Protein AF-A0A924MXI1-F1 (afdb_monomer)

Structure (mmCIF, N/CA/C/O backbone):
data_AF-A0A924MXI1-F1
#
_entry.id   AF-A0A924MXI1-F1
#
loop_
_atom_site.group_PDB
_atom_site.id
_atom_site.type_symbol
_atom_site.label_atom_id
_atom_site.label_alt_id
_atom_site.label_comp_id
_atom_site.label_asym_id
_atom_site.label_entity_id
_atom_site.label_seq_id
_atom_site.pdbx_PDB_ins_code
_atom_site.Cartn_x
_atom_site.Cartn_y
_atom_site.Cartn_z
_atom_site.occupancy
_atom_site.B_iso_or_equiv
_atom_site.auth_seq_id
_atom_site.auth_comp_id
_atom_site.auth_asym_id
_atom_site.auth_atom_id
_atom_site.pdbx_PDB_model_num
ATOM 1 N N . MET A 1 1 ? 8.310 -12.039 10.852 1.00 61.88 1 MET A N 1
ATOM 2 C CA . MET A 1 1 ? 7.995 -10.791 10.114 1.00 61.88 1 MET A CA 1
ATOM 3 C C . MET A 1 1 ? 6.515 -10.804 9.750 1.00 61.88 1 MET A C 1
ATOM 5 O O . MET A 1 1 ? 5.993 -11.883 9.485 1.00 61.88 1 MET A O 1
ATOM 9 N N . LYS A 1 2 ? 5.824 -9.657 9.814 1.00 76.88 2 LYS A N 1
ATOM 10 C CA . LYS A 1 2 ? 4.398 -9.561 9.454 1.00 76.88 2 LYS A CA 1
ATOM 11 C C . LYS A 1 2 ? 4.259 -9.486 7.932 1.00 76.88 2 LYS A C 1
ATOM 13 O O . LYS A 1 2 ? 5.046 -8.805 7.269 1.00 76.88 2 LYS A O 1
ATOM 18 N N . GLN A 1 3 ? 3.285 -10.204 7.393 1.00 83.75 3 GLN A N 1
ATOM 19 C CA . GLN A 1 3 ? 2.877 -10.079 6.002 1.00 83.75 3 GLN A CA 1
ATOM 20 C C . GLN A 1 3 ? 1.493 -9.461 5.933 1.00 83.75 3 GLN A C 1
ATOM 22 O O . GLN A 1 3 ? 0.628 -9.761 6.759 1.00 83.75 3 GLN A O 1
ATOM 27 N N . TYR A 1 4 ? 1.299 -8.638 4.916 1.00 84.50 4 TYR A N 1
ATOM 28 C CA . TYR A 1 4 ? 0.051 -7.953 4.648 1.00 84.50 4 TYR A CA 1
ATOM 29 C C . TYR A 1 4 ? -0.505 -8.462 3.328 1.00 84.50 4 TYR A C 1
ATOM 31 O O . TYR A 1 4 ? 0.245 -8.706 2.380 1.00 84.50 4 TYR A O 1
ATOM 39 N N . LYS A 1 5 ? -1.819 -8.646 3.285 1.00 85.12 5 LYS A N 1
ATOM 40 C CA . LYS A 1 5 ? -2.556 -8.900 2.055 1.00 85.12 5 LYS A CA 1
ATOM 41 C C . LYS A 1 5 ? -3.758 -7.979 2.007 1.00 85.12 5 LYS A C 1
ATOM 43 O O . LYS A 1 5 ? -4.437 -7.784 3.013 1.00 85.12 5 LYS A O 1
ATOM 48 N N . LEU A 1 6 ? -4.012 -7.444 0.829 1.00 84.31 6 LEU A N 1
ATOM 49 C CA . LEU A 1 6 ? -5.157 -6.600 0.564 1.00 84.31 6 LEU A CA 1
ATOM 50 C C . LEU A 1 6 ? -6.444 -7.437 0.516 1.00 84.31 6 LEU A C 1
ATOM 52 O O . LEU A 1 6 ? -6.483 -8.485 -0.134 1.00 84.31 6 LEU A O 1
ATOM 56 N N . THR A 1 7 ? -7.491 -6.977 1.199 1.00 78.94 7 THR A N 1
ATOM 57 C CA . THR A 1 7 ? -8.817 -7.622 1.214 1.00 78.94 7 THR A CA 1
ATOM 58 C C . THR A 1 7 ? -9.827 -6.939 0.297 1.00 78.94 7 THR A C 1
ATOM 60 O O . THR A 1 7 ? -10.770 -7.585 -0.152 1.00 78.94 7 THR A O 1
ATOM 63 N N . ALA A 1 8 ? -9.621 -5.658 -0.013 1.00 74.12 8 ALA A N 1
ATOM 64 C CA . ALA A 1 8 ? -10.480 -4.848 -0.870 1.00 74.12 8 ALA A CA 1
ATOM 65 C C . ALA A 1 8 ? -9.639 -3.862 -1.687 1.00 74.12 8 ALA A C 1
ATOM 67 O O . ALA A 1 8 ? -8.558 -3.473 -1.255 1.00 74.12 8 ALA A O 1
ATOM 68 N N . TRP A 1 9 ? -10.113 -3.450 -2.864 1.00 75.69 9 TRP A N 1
ATOM 69 C CA . TRP A 1 9 ? -9.368 -2.511 -3.704 1.00 75.69 9 TRP A CA 1
ATOM 70 C C . TRP A 1 9 ? -9.469 -1.084 -3.140 1.00 75.69 9 TRP A C 1
ATOM 72 O O . TRP A 1 9 ? -10.580 -0.557 -3.069 1.00 75.69 9 TRP A O 1
ATOM 82 N N . PRO A 1 10 ? -8.356 -0.455 -2.722 1.00 76.19 10 PRO A N 1
ATOM 83 C CA . PRO A 1 10 ? -8.400 0.857 -2.108 1.00 76.19 10 PRO A CA 1
ATOM 84 C C . PRO A 1 10 ? -8.540 1.944 -3.165 1.00 76.19 10 PRO A C 1
ATOM 86 O O . PRO A 1 10 ? -7.901 1.890 -4.221 1.00 76.19 10 PRO A O 1
ATOM 89 N N . ASP A 1 11 ? -9.316 2.972 -2.838 1.00 74.62 11 ASP A N 1
ATOM 90 C CA . ASP A 1 11 ? -9.259 4.232 -3.566 1.00 74.62 11 ASP A CA 1
ATOM 91 C C . ASP A 1 11 ? -7.967 4.952 -3.162 1.00 74.62 11 ASP A C 1
ATOM 93 O O . ASP A 1 11 ? -7.798 5.418 -2.030 1.00 74.62 11 ASP A O 1
ATOM 97 N N . LEU A 1 12 ? -6.981 4.926 -4.058 1.00 72.62 12 LEU A N 1
ATOM 98 C CA . LEU A 1 12 ? -5.697 5.561 -3.803 1.00 72.62 12 LEU A CA 1
ATOM 99 C C . LEU A 1 12 ? -5.894 7.073 -3.820 1.00 72.62 12 LEU A C 1
ATOM 101 O O . LEU A 1 12 ? -6.395 7.624 -4.794 1.00 72.62 12 LEU A O 1
ATOM 105 N N . THR A 1 13 ? -5.451 7.762 -2.771 1.00 73.81 13 THR A N 1
ATOM 106 C CA . THR A 1 13 ? -5.418 9.226 -2.793 1.00 73.81 13 THR A CA 1
ATOM 107 C C . THR A 1 13 ? -4.363 9.716 -3.792 1.00 73.81 13 THR A C 1
ATOM 109 O O . THR A 1 13 ? -3.399 8.992 -4.061 1.00 73.81 13 THR A O 1
ATOM 112 N N . PRO A 1 14 ? -4.471 10.957 -4.307 1.00 75.25 14 PRO A N 1
ATOM 113 C CA . PRO A 1 14 ? -3.546 11.499 -5.312 1.00 75.25 14 PRO A CA 1
ATOM 114 C C . PRO A 1 14 ? -2.065 11.412 -4.914 1.00 75.25 14 PRO A C 1
ATOM 116 O O . PRO A 1 14 ? -1.190 11.242 -5.758 1.00 75.25 14 PRO A O 1
ATOM 119 N N . ARG A 1 15 ? -1.779 11.448 -3.605 1.00 74.25 15 ARG A N 1
ATOM 120 C CA . ARG A 1 15 ? -0.438 11.260 -3.026 1.00 74.25 15 ARG A CA 1
ATOM 121 C C . ARG A 1 15 ? 0.182 9.894 -3.359 1.00 74.25 15 ARG A C 1
ATOM 123 O O . ARG A 1 15 ? 1.399 9.781 -3.431 1.00 74.25 15 ARG A O 1
ATOM 130 N N . PHE A 1 16 ? -0.642 8.873 -3.586 1.00 76.12 16 PHE A N 1
ATOM 131 C CA . PHE A 1 16 ? -0.238 7.501 -3.892 1.00 76.12 16 PHE A CA 1
ATOM 132 C C . PHE A 1 16 ? -0.516 7.108 -5.354 1.00 76.12 16 PHE A C 1
ATOM 134 O O . PHE A 1 16 ? -0.476 5.930 -5.692 1.00 76.12 16 PHE A O 1
ATOM 141 N N . HIS A 1 17 ? -0.770 8.061 -6.258 1.00 77.31 17 HIS A N 1
ATOM 142 C CA . HIS A 1 17 ? -1.002 7.791 -7.691 1.00 77.31 17 HIS A CA 1
ATOM 143 C C . HIS A 1 17 ? 0.285 7.521 -8.487 1.00 77.31 17 HIS A C 1
ATOM 145 O O . HIS A 1 17 ? 0.312 7.634 -9.710 1.00 77.31 17 HIS A O 1
ATOM 151 N N . THR A 1 18 ? 1.381 7.150 -7.826 1.00 83.50 18 THR A N 1
ATOM 152 C CA . THR A 1 18 ? 2.621 6.808 -8.528 1.00 83.50 18 THR A CA 1
ATOM 153 C C . THR A 1 18 ? 2.556 5.386 -9.084 1.00 83.50 18 THR A C 1
ATOM 155 O O . THR A 1 18 ? 1.948 4.483 -8.500 1.00 83.50 18 THR A O 1
ATOM 158 N N . THR A 1 19 ? 3.232 5.146 -10.210 1.00 83.38 19 THR A N 1
ATOM 159 C CA . THR A 1 19 ? 3.342 3.805 -10.811 1.00 83.38 19 THR A CA 1
ATOM 160 C C . THR A 1 19 ? 3.896 2.780 -9.819 1.00 83.38 19 THR A C 1
ATOM 162 O O . THR A 1 19 ? 3.439 1.638 -9.795 1.00 83.38 19 THR A O 1
ATOM 165 N N . ALA A 1 20 ? 4.838 3.191 -8.965 1.00 83.50 20 ALA A N 1
ATOM 166 C CA . ALA A 1 20 ? 5.397 2.341 -7.921 1.00 83.50 20 ALA A CA 1
ATOM 167 C C . ALA A 1 20 ? 4.331 1.933 -6.891 1.00 83.50 20 ALA A C 1
ATOM 169 O O . ALA A 1 20 ? 4.222 0.755 -6.563 1.00 83.50 20 ALA A O 1
ATOM 170 N N . MET A 1 21 ? 3.476 2.860 -6.451 1.00 84.25 21 MET A N 1
ATOM 171 C CA . MET A 1 21 ? 2.442 2.550 -5.463 1.00 84.25 21 MET A CA 1
ATOM 172 C C . MET A 1 21 ? 1.297 1.709 -6.035 1.00 84.25 21 MET A C 1
ATOM 174 O O . MET A 1 21 ? 0.796 0.805 -5.368 1.00 84.25 21 MET A O 1
ATOM 178 N N . ARG A 1 22 ? 0.942 1.911 -7.309 1.00 82.56 22 ARG A N 1
A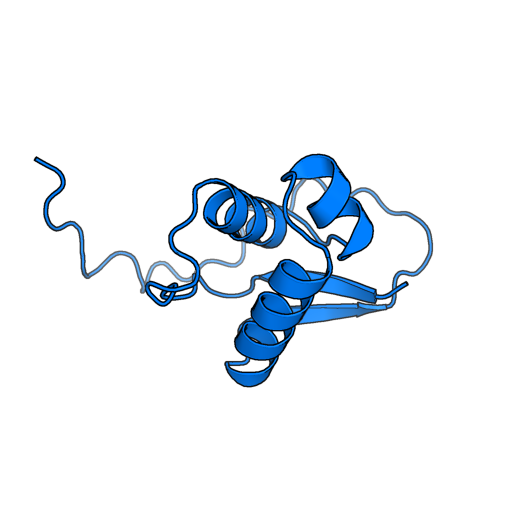TOM 179 C CA . ARG A 1 22 ? 0.009 1.017 -8.019 1.00 82.56 22 ARG A CA 1
ATOM 180 C C . ARG A 1 22 ? 0.537 -0.419 -8.082 1.00 82.56 22 ARG A C 1
ATOM 182 O O . ARG A 1 22 ? -0.238 -1.362 -7.914 1.00 82.56 22 ARG A O 1
ATOM 189 N N . ARG A 1 23 ? 1.850 -0.597 -8.281 1.00 84.31 23 ARG A N 1
ATOM 190 C CA . ARG A 1 23 ? 2.502 -1.917 -8.210 1.00 84.31 23 ARG A CA 1
ATOM 191 C C . ARG A 1 23 ? 2.452 -2.492 -6.797 1.00 84.31 23 ARG A C 1
ATOM 193 O O . ARG A 1 23 ? 2.115 -3.659 -6.661 1.00 84.31 23 ARG A O 1
ATOM 200 N N . VAL A 1 24 ? 2.680 -1.677 -5.764 1.00 86.44 24 VAL A N 1
ATOM 201 C CA . VAL A 1 24 ? 2.575 -2.108 -4.356 1.00 86.44 24 VAL A CA 1
ATOM 202 C C . VAL A 1 24 ? 1.177 -2.645 -4.038 1.00 86.44 24 VAL A C 1
ATOM 204 O O . VAL A 1 24 ? 1.059 -3.741 -3.494 1.00 86.44 24 VAL A O 1
ATOM 207 N N . VAL A 1 25 ? 0.115 -1.927 -4.420 1.00 85.38 25 VAL A N 1
ATOM 208 C CA . VAL A 1 25 ? -1.273 -2.395 -4.235 1.00 85.38 25 VAL A CA 1
ATOM 209 C C . VAL A 1 25 ? -1.537 -3.675 -5.023 1.00 85.38 25 VAL A C 1
ATOM 211 O O . VAL A 1 25 ? -2.143 -4.608 -4.499 1.00 85.38 25 VAL A O 1
ATOM 214 N N . SER A 1 26 ? -1.045 -3.744 -6.262 1.00 83.00 26 SER A N 1
ATOM 215 C CA . SER A 1 26 ? -1.187 -4.939 -7.099 1.00 83.00 26 SER A CA 1
ATOM 216 C C . SER A 1 26 ? -0.520 -6.154 -6.444 1.00 83.00 26 SER A C 1
ATOM 218 O O . SER A 1 26 ? -1.156 -7.197 -6.317 1.00 83.00 26 SER A O 1
ATOM 220 N N . GLU A 1 27 ? 0.701 -6.010 -5.931 1.00 85.38 27 GLU A N 1
ATOM 221 C CA . GLU A 1 27 ? 1.423 -7.069 -5.215 1.00 85.38 27 GLU A CA 1
ATOM 222 C C . GLU A 1 27 ? 0.704 -7.497 -3.927 1.00 85.38 27 GLU A C 1
ATOM 224 O O . GLU A 1 27 ? 0.526 -8.694 -3.685 1.00 85.38 27 GLU A O 1
ATOM 229 N N . LEU A 1 28 ? 0.229 -6.530 -3.131 1.00 85.31 28 LEU A N 1
ATOM 230 C CA . LEU A 1 28 ? -0.550 -6.777 -1.912 1.00 85.31 28 LEU A CA 1
ATOM 231 C C . LEU A 1 28 ? -1.875 -7.496 -2.198 1.00 85.31 28 LEU A C 1
ATOM 233 O O . LEU A 1 28 ? -2.345 -8.265 -1.360 1.00 85.31 28 LEU A O 1
ATOM 237 N N . SER A 1 29 ? -2.488 -7.264 -3.363 1.00 81.06 29 SER A N 1
ATOM 238 C CA . SER A 1 29 ? -3.713 -7.962 -3.778 1.00 81.06 29 SER A CA 1
ATOM 239 C C . SER A 1 29 ? -3.458 -9.422 -4.150 1.00 81.06 29 SER A C 1
ATOM 241 O O . SER A 1 29 ? -4.255 -10.310 -3.835 1.00 81.06 29 SER A O 1
ATOM 243 N N . GLN A 1 30 ? -2.309 -9.692 -4.768 1.00 79.12 30 GLN A N 1
ATOM 244 C CA . GLN A 1 30 ? -1.960 -11.017 -5.258 1.00 79.12 30 GLN A CA 1
ATOM 245 C C . GLN A 1 30 ? -1.551 -11.943 -4.111 1.00 79.12 30 GLN A C 1
ATOM 247 O O . GLN A 1 30 ? -1.993 -13.096 -4.051 1.00 79.12 30 GLN A O 1
ATOM 252 N N . ARG A 1 31 ? -0.729 -11.457 -3.175 1.00 79.19 31 ARG A N 1
ATOM 253 C CA . ARG A 1 31 ? -0.083 -12.307 -2.168 1.00 79.19 31 ARG A CA 1
ATOM 254 C C . ARG A 1 31 ? 0.137 -11.608 -0.830 1.00 79.19 31 ARG A C 1
ATOM 256 O O . ARG A 1 31 ? 0.165 -10.391 -0.729 1.00 79.19 31 ARG A O 1
ATOM 263 N N . PHE A 1 32 ? 0.332 -12.430 0.200 1.00 80.56 32 PHE A N 1
ATOM 264 C CA . PHE A 1 32 ? 0.865 -11.977 1.480 1.00 80.56 32 PHE A CA 1
ATOM 265 C C . PHE A 1 32 ? 2.330 -11.577 1.288 1.00 80.56 32 PHE A C 1
ATOM 267 O O . PHE A 1 32 ? 3.162 -12.423 0.958 1.00 80.56 32 PHE A O 1
ATOM 274 N N . VAL A 1 33 ? 2.638 -10.297 1.478 1.00 83.38 33 VAL A N 1
ATOM 275 C CA . VAL A 1 33 ? 3.984 -9.736 1.283 1.00 83.38 33 VAL A CA 1
ATOM 276 C C . VAL A 1 33 ? 4.376 -8.843 2.448 1.00 83.38 33 VAL A C 1
ATOM 278 O O . VAL A 1 33 ? 3.533 -8.256 3.126 1.00 83.38 33 VAL A O 1
ATOM 281 N N . SER A 1 34 ? 5.677 -8.768 2.713 1.00 87.00 34 SER A N 1
ATOM 282 C CA . SER A 1 34 ? 6.240 -7.876 3.723 1.00 87.00 34 SER A CA 1
ATOM 283 C C . SER A 1 34 ? 6.691 -6.559 3.088 1.00 87.00 34 SER A C 1
ATOM 285 O O . SER A 1 34 ? 7.020 -6.504 1.904 1.00 87.00 34 SER A O 1
ATOM 287 N N . VAL A 1 35 ? 6.775 -5.501 3.899 1.00 86.62 35 VAL A N 1
ATOM 288 C CA . VAL A 1 35 ? 7.250 -4.163 3.483 1.00 86.62 35 VAL A CA 1
ATOM 289 C C . VAL A 1 35 ? 8.596 -4.232 2.758 1.00 86.62 35 VAL A C 1
ATOM 291 O O . VAL A 1 35 ? 8.808 -3.568 1.747 1.00 86.62 35 VAL A O 1
ATOM 294 N N . ARG A 1 36 ? 9.503 -5.085 3.247 1.00 84.25 36 ARG A N 1
ATOM 295 C CA . ARG A 1 36 ? 10.840 -5.264 2.674 1.00 84.25 36 ARG A CA 1
ATOM 296 C C . ARG A 1 36 ? 10.797 -5.832 1.252 1.00 84.25 36 ARG A C 1
ATOM 298 O O . ARG A 1 36 ? 11.510 -5.334 0.384 1.00 84.25 36 ARG A O 1
ATOM 305 N N . ASP A 1 37 ? 9.956 -6.835 1.007 1.00 84.50 37 ASP A N 1
ATOM 306 C CA . ASP A 1 37 ? 9.767 -7.425 -0.324 1.00 84.50 37 ASP A CA 1
ATOM 307 C C . ASP A 1 37 ? 9.105 -6.441 -1.288 1.00 84.50 37 ASP A C 1
ATOM 309 O O . ASP A 1 37 ? 9.501 -6.360 -2.452 1.00 84.50 37 ASP A O 1
ATOM 313 N N . LEU A 1 38 ? 8.148 -5.650 -0.794 1.00 85.12 38 LEU A N 1
ATOM 314 C CA . LEU A 1 38 ? 7.498 -4.586 -1.558 1.00 85.12 38 LEU A CA 1
ATOM 315 C C . LEU A 1 38 ? 8.488 -3.498 -1.969 1.00 85.12 38 LEU A C 1
ATOM 317 O O . LEU A 1 38 ? 8.518 -3.121 -3.135 1.00 85.12 38 LEU A O 1
ATOM 321 N N . SER A 1 39 ? 9.339 -3.039 -1.051 1.00 86.50 39 SER A N 1
ATOM 322 C CA . SER A 1 39 ? 10.351 -2.024 -1.361 1.00 86.50 39 SER A CA 1
ATOM 323 C C . SER A 1 39 ? 11.341 -2.533 -2.409 1.00 86.50 39 SER A C 1
ATOM 325 O O . SER A 1 39 ? 11.608 -1.845 -3.394 1.00 86.50 39 SER A O 1
ATOM 327 N N . ARG A 1 40 ? 11.795 -3.787 -2.272 1.00 84.00 40 ARG A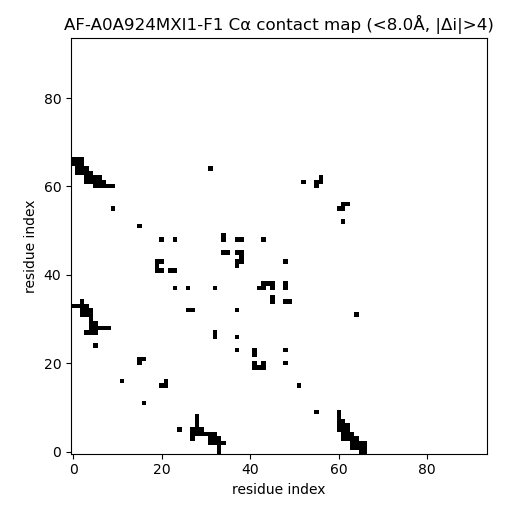 N 1
ATOM 328 C CA . ARG A 1 40 ? 12.709 -4.421 -3.232 1.00 84.00 40 ARG A CA 1
ATOM 329 C C . ARG A 1 40 ? 12.077 -4.651 -4.608 1.00 84.00 40 ARG A C 1
ATOM 331 O O . ARG A 1 40 ? 12.754 -4.463 -5.612 1.00 84.00 40 ARG A O 1
ATOM 338 N N . SER A 1 41 ? 10.814 -5.075 -4.660 1.00 82.06 41 SER A N 1
ATOM 339 C CA . SER A 1 41 ? 10.151 -5.479 -5.913 1.00 82.06 41 SER A CA 1
ATOM 340 C C . SER A 1 41 ? 9.500 -4.305 -6.647 1.00 82.06 41 SER A C 1
ATOM 342 O O . SER A 1 41 ? 9.505 -4.260 -7.874 1.00 82.06 41 SER A O 1
ATOM 344 N N . CYS A 1 42 ? 8.937 -3.343 -5.911 1.00 80.69 42 CYS A N 1
ATOM 345 C CA . CYS A 1 42 ? 8.219 -2.205 -6.488 1.00 80.69 42 CYS A CA 1
ATOM 346 C C . CYS A 1 42 ? 9.096 -0.961 -6.666 1.00 80.69 42 CYS A C 1
ATOM 348 O O . CYS A 1 42 ? 8.669 -0.030 -7.347 1.00 80.69 42 CYS A O 1
ATOM 350 N N . GLY A 1 43 ? 10.295 -0.928 -6.069 1.00 82.88 43 GLY A N 1
ATOM 351 C CA . GLY A 1 43 ? 11.196 0.226 -6.134 1.00 82.88 43 GLY A C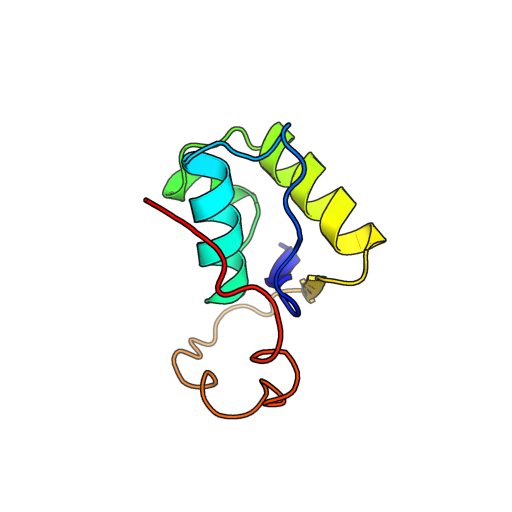A 1
ATOM 352 C C . GLY A 1 43 ? 10.660 1.463 -5.408 1.00 82.88 43 GLY A C 1
ATOM 353 O O . GLY A 1 43 ? 11.050 2.579 -5.735 1.00 82.88 43 GLY A O 1
ATOM 354 N N . ALA A 1 44 ? 9.740 1.277 -4.458 1.00 82.81 44 ALA A N 1
ATOM 355 C CA . ALA A 1 44 ? 9.210 2.341 -3.611 1.00 82.81 44 ALA A CA 1
ATOM 356 C C . ALA A 1 44 ? 9.967 2.405 -2.277 1.00 82.81 44 ALA A C 1
ATOM 358 O O . ALA A 1 44 ? 10.449 1.384 -1.764 1.00 82.81 44 ALA A O 1
ATOM 359 N N . SER A 1 45 ? 10.045 3.601 -1.693 1.00 87.06 45 SER A N 1
ATOM 360 C CA . SER A 1 45 ? 10.640 3.798 -0.373 1.00 87.06 45 SER A CA 1
ATOM 361 C C . SER A 1 45 ? 9.868 2.994 0.669 1.00 87.06 45 SER A C 1
ATOM 363 O O . SER A 1 45 ? 8.637 3.011 0.685 1.00 87.06 45 SER A O 1
ATOM 365 N N . ALA A 1 46 ? 10.584 2.334 1.584 1.00 85.94 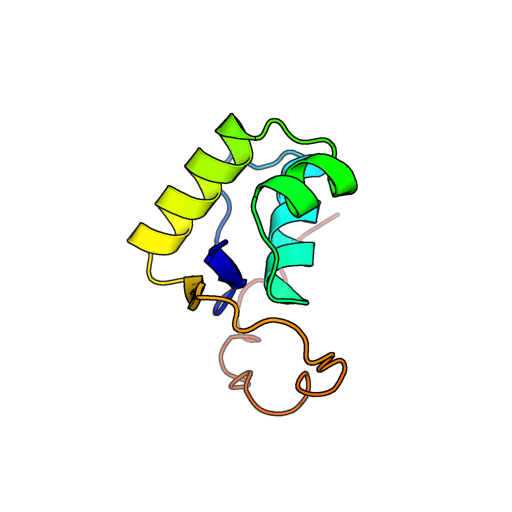46 ALA A N 1
ATOM 366 C CA . ALA A 1 46 ? 9.957 1.608 2.689 1.00 85.94 46 ALA A CA 1
ATOM 367 C C . ALA A 1 46 ? 8.992 2.507 3.482 1.00 85.94 46 ALA A C 1
ATOM 369 O O . ALA A 1 46 ? 7.879 2.088 3.769 1.00 85.94 46 ALA A O 1
ATOM 370 N N . ARG A 1 47 ? 9.371 3.773 3.702 1.00 87.44 47 ARG A N 1
ATOM 371 C CA . ARG A 1 47 ? 8.542 4.776 4.381 1.00 87.44 47 ARG A CA 1
ATOM 372 C C . ARG A 1 47 ? 7.197 5.018 3.689 1.00 87.44 47 ARG A C 1
ATOM 374 O O . ARG A 1 47 ? 6.169 4.997 4.353 1.00 87.44 47 ARG A O 1
ATOM 381 N N . ASP A 1 48 ? 7.190 5.202 2.369 1.00 86.62 48 ASP A N 1
ATOM 382 C CA . ASP A 1 48 ? 5.945 5.414 1.621 1.00 86.62 48 ASP A CA 1
ATOM 383 C C . ASP A 1 48 ? 5.047 4.165 1.646 1.00 86.62 48 ASP A C 1
ATOM 385 O O . ASP A 1 48 ? 3.823 4.267 1.729 1.00 86.62 48 ASP A O 1
ATOM 389 N N . ILE A 1 49 ? 5.656 2.973 1.610 1.00 87.81 49 ILE A N 1
ATOM 390 C CA . ILE A 1 49 ? 4.942 1.695 1.724 1.00 87.81 49 ILE A CA 1
ATOM 391 C C . ILE A 1 49 ? 4.337 1.536 3.126 1.00 87.81 49 ILE A C 1
ATOM 393 O O . ILE A 1 49 ? 3.207 1.070 3.252 1.00 87.81 49 ILE A O 1
ATOM 397 N N . GLU A 1 50 ? 5.059 1.922 4.177 1.00 89.62 50 GLU A N 1
ATOM 398 C CA . GLU A 1 50 ? 4.562 1.897 5.556 1.00 89.62 50 GLU A CA 1
ATOM 399 C C . GLU A 1 50 ? 3.415 2.889 5.770 1.00 89.62 50 GLU A C 1
ATOM 401 O O . GLU A 1 50 ? 2.411 2.524 6.384 1.00 89.62 50 GLU A O 1
ATOM 406 N N . GLU A 1 51 ? 3.512 4.106 5.222 1.00 89.81 51 GLU A N 1
ATOM 407 C CA . GLU A 1 51 ? 2.413 5.083 5.233 1.00 89.81 51 GLU A CA 1
ATOM 408 C C . GLU A 1 51 ? 1.169 4.525 4.524 1.00 89.81 51 GLU A C 1
ATOM 410 O O . GLU A 1 51 ? 0.059 4.619 5.058 1.00 89.81 51 GLU A O 1
ATOM 415 N N . LEU A 1 52 ? 1.345 3.886 3.361 1.00 86.44 52 LEU A N 1
ATOM 416 C CA . LEU A 1 52 ? 0.252 3.237 2.639 1.00 86.44 52 LEU A CA 1
ATOM 417 C C . LEU A 1 52 ? -0.369 2.104 3.465 1.00 86.4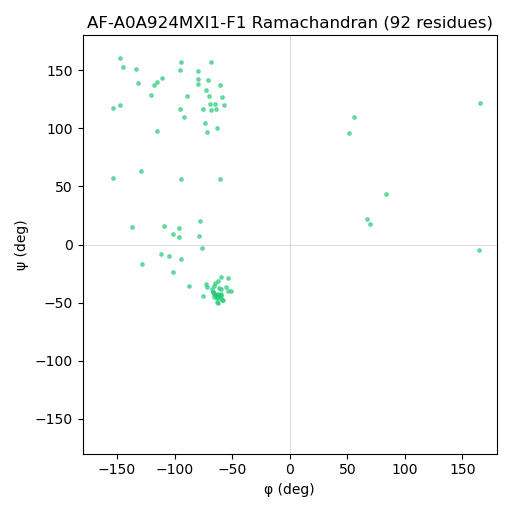4 52 LEU A C 1
ATOM 419 O O . LEU A 1 52 ? -1.585 2.065 3.625 1.00 86.44 52 LEU A O 1
ATOM 423 N N . ILE A 1 53 ? 0.442 1.192 4.004 1.00 87.94 53 ILE A N 1
ATOM 424 C CA . ILE A 1 53 ? -0.038 0.059 4.808 1.00 87.94 53 ILE A CA 1
ATOM 425 C C . ILE A 1 53 ? -0.785 0.552 6.042 1.00 87.94 53 ILE A C 1
ATOM 427 O O . ILE A 1 53 ? -1.872 0.061 6.321 1.00 87.94 53 ILE A O 1
ATOM 431 N N . THR A 1 54 ? -0.258 1.560 6.734 1.00 88.38 54 THR A N 1
ATOM 432 C CA . THR A 1 54 ? -0.915 2.166 7.900 1.00 88.38 54 THR A CA 1
ATOM 433 C C . THR A 1 54 ? -2.278 2.737 7.524 1.00 88.38 54 THR A C 1
ATOM 435 O O . THR A 1 54 ? -3.258 2.550 8.246 1.00 88.38 54 THR A O 1
ATOM 438 N N . LYS A 1 55 ? -2.371 3.407 6.368 1.00 86.88 55 LYS A N 1
ATOM 439 C CA . LYS A 1 55 ? -3.653 3.902 5.868 1.00 86.88 55 LYS A CA 1
ATOM 440 C C . LYS A 1 55 ? -4.619 2.753 5.568 1.00 86.88 55 LYS A C 1
ATOM 442 O O . LYS A 1 55 ? -5.739 2.777 6.060 1.00 86.88 55 LYS A O 1
ATOM 447 N N . LEU A 1 56 ? -4.182 1.737 4.830 1.00 85.12 56 LEU A N 1
ATOM 448 C CA . LEU A 1 56 ? -5.024 0.593 4.474 1.00 85.12 56 LEU A CA 1
ATOM 449 C C . LEU A 1 56 ? -5.450 -0.234 5.701 1.00 85.12 56 LEU A C 1
ATOM 451 O O . LEU A 1 56 ? -6.556 -0.766 5.721 1.00 85.12 56 LEU A O 1
ATOM 455 N N . GLU A 1 57 ? -4.604 -0.332 6.728 1.00 85.44 57 GLU A N 1
ATOM 456 C CA . GLU A 1 57 ? -4.935 -0.960 8.011 1.00 85.44 57 GLU A CA 1
ATOM 457 C C . GLU A 1 57 ? -6.012 -0.158 8.748 1.00 85.44 57 GLU A C 1
ATOM 459 O O . GLU A 1 57 ? -7.000 -0.732 9.201 1.00 85.44 57 GLU A O 1
ATOM 464 N N . LYS A 1 58 ? -5.877 1.175 8.789 1.00 84.38 58 LYS A N 1
ATOM 465 C CA . LYS A 1 58 ? -6.889 2.077 9.357 1.00 84.38 58 LYS A CA 1
ATOM 466 C C . LYS A 1 58 ? -8.229 1.991 8.619 1.00 84.38 58 LYS A C 1
ATOM 468 O O . LYS A 1 58 ? -9.274 2.066 9.256 1.00 84.38 58 LYS A O 1
ATOM 473 N N . ASP A 1 59 ? -8.194 1.823 7.300 1.00 82.31 59 ASP A N 1
ATOM 474 C CA . ASP A 1 59 ? -9.379 1.606 6.464 1.00 82.31 59 ASP A CA 1
ATOM 475 C C . ASP A 1 59 ? -9.937 0.164 6.578 1.00 82.31 59 ASP A C 1
ATOM 477 O O . ASP A 1 59 ? -10.963 -0.150 5.979 1.00 82.31 59 ASP A O 1
ATOM 481 N N . GLY A 1 60 ? -9.288 -0.733 7.337 1.00 81.56 60 GLY A N 1
ATOM 482 C CA . GLY A 1 60 ? -9.722 -2.126 7.507 1.00 81.56 60 GLY A CA 1
ATOM 483 C C . GLY A 1 60 ? -9.562 -2.991 6.250 1.00 81.56 60 GLY A C 1
ATOM 484 O O . GLY A 1 60 ? -10.170 -4.055 6.137 1.00 81.56 60 GLY A O 1
ATOM 485 N N . MET A 1 61 ? -8.742 -2.547 5.294 1.00 84.00 61 MET A N 1
ATOM 486 C CA . MET A 1 61 ? -8.548 -3.171 3.978 1.00 84.00 61 MET A CA 1
ATOM 487 C C . MET A 1 61 ? -7.335 -4.109 3.919 1.00 84.00 61 MET A C 1
ATOM 489 O O . MET A 1 61 ? -6.965 -4.594 2.845 1.00 84.00 61 MET A O 1
ATOM 493 N N . LEU A 1 62 ? -6.693 -4.363 5.062 1.00 85.62 62 LEU A N 1
ATOM 494 C CA . LEU A 1 62 ? -5.562 -5.275 5.174 1.00 85.62 62 LEU A CA 1
ATOM 495 C C . LEU A 1 62 ? -5.863 -6.442 6.097 1.00 85.62 62 LEU A C 1
ATOM 497 O O . LEU A 1 62 ? -6.338 -6.290 7.218 1.00 85.62 62 LEU A O 1
ATOM 501 N N . MET A 1 63 ? -5.450 -7.617 5.644 1.00 82.00 63 MET A N 1
ATOM 502 C CA . MET A 1 63 ? -5.221 -8.768 6.494 1.00 82.00 63 MET A CA 1
ATOM 503 C C . MET A 1 63 ? -3.748 -8.829 6.874 1.00 82.00 63 MET A C 1
ATOM 505 O O . MET A 1 63 ? -2.884 -9.037 6.018 1.00 82.00 63 MET A O 1
ATOM 509 N N . ALA A 1 64 ? -3.472 -8.704 8.169 1.00 83.62 64 ALA A N 1
ATOM 510 C CA . ALA A 1 64 ? -2.163 -8.984 8.733 1.00 83.62 64 ALA A CA 1
ATOM 511 C C . ALA A 1 64 ? -2.075 -10.462 9.133 1.00 83.62 64 ALA A C 1
ATOM 513 O O . ALA A 1 64 ? -2.909 -10.980 9.875 1.00 83.62 64 ALA A O 1
ATOM 514 N N . ARG A 1 65 ? -1.034 -11.147 8.662 1.00 78.00 65 ARG A N 1
ATOM 515 C CA . ARG A 1 65 ? -0.676 -12.499 9.099 1.00 78.00 65 ARG A CA 1
ATOM 516 C C . ARG A 1 65 ? 0.733 -12.468 9.684 1.00 78.00 65 ARG A C 1
ATOM 518 O O . ARG A 1 65 ? 1.674 -11.992 9.046 1.00 78.00 65 ARG A O 1
ATOM 525 N N . ALA A 1 66 ? 0.897 -12.998 10.894 1.00 65.94 66 ALA A N 1
ATOM 526 C CA . ALA A 1 66 ? 2.218 -13.379 11.381 1.00 65.94 66 ALA A CA 1
ATOM 527 C C . ALA A 1 66 ? 2.670 -14.586 10.553 1.00 65.94 66 ALA A C 1
ATOM 529 O O . ALA A 1 66 ? 1.948 -15.575 10.520 1.00 65.94 66 ALA A O 1
ATOM 530 N N . MET A 1 67 ? 3.795 -14.511 9.837 1.00 55.31 67 MET A N 1
ATOM 531 C CA . MET A 1 67 ? 4.314 -15.686 9.127 1.00 55.31 67 MET A CA 1
ATOM 532 C C . MET A 1 67 ? 4.707 -16.785 10.124 1.00 55.31 67 MET A C 1
ATOM 534 O O . MET A 1 67 ? 5.688 -16.579 10.843 1.00 55.31 67 MET A 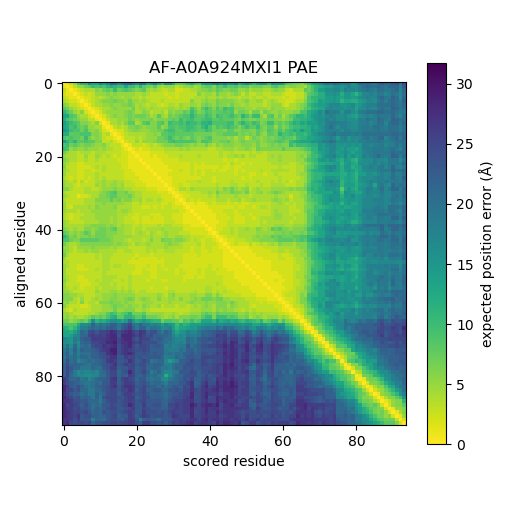O 1
ATOM 538 N N . PRO A 1 68 ? 4.072 -17.973 10.113 1.00 50.00 68 PRO A N 1
ATOM 539 C CA . PRO A 1 68 ? 4.823 -19.206 10.274 1.00 50.00 68 PRO A CA 1
ATOM 540 C C . PRO A 1 68 ? 5.643 -19.428 8.994 1.00 50.00 68 PRO A C 1
ATOM 542 O O . PRO A 1 68 ? 5.210 -19.091 7.889 1.00 50.00 68 PRO A O 1
ATOM 545 N N . GLN A 1 69 ? 6.869 -19.919 9.138 1.00 46.25 69 GLN A N 1
ATOM 546 C CA . GLN A 1 69 ? 7.776 -20.137 8.015 1.00 46.25 69 GLN A CA 1
ATOM 547 C C . GLN A 1 69 ? 7.145 -21.115 7.005 1.00 46.25 69 GLN A C 1
ATOM 549 O O . GLN A 1 69 ? 6.731 -22.201 7.382 1.00 46.25 69 GLN A O 1
ATOM 554 N N . ALA A 1 70 ? 7.093 -20.690 5.738 1.00 51.12 70 ALA A N 1
ATOM 555 C CA . ALA A 1 70 ?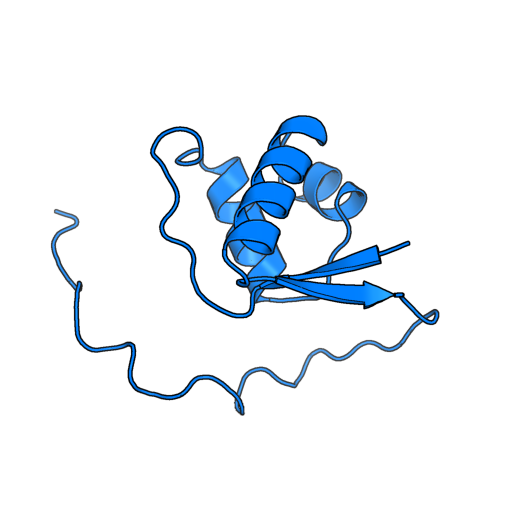 6.764 -21.459 4.534 1.00 51.12 70 ALA A CA 1
ATOM 556 C C . ALA A 1 70 ? 5.415 -22.216 4.491 1.00 51.12 70 ALA A C 1
ATOM 558 O O . ALA A 1 70 ? 5.266 -23.307 5.023 1.00 51.12 70 ALA A O 1
ATOM 559 N N . VAL A 1 71 ? 4.491 -21.727 3.657 1.00 45.31 71 VAL A N 1
ATOM 560 C CA . VAL A 1 71 ? 3.810 -22.593 2.680 1.00 45.31 71 VAL A CA 1
ATOM 561 C C . VAL A 1 71 ? 3.348 -21.750 1.493 1.00 45.31 71 VAL A C 1
ATOM 563 O O . VAL A 1 71 ? 2.564 -20.808 1.623 1.00 45.31 71 VAL A O 1
ATOM 566 N N . SER A 1 72 ? 3.895 -22.071 0.324 1.00 51.50 72 SER A N 1
ATOM 567 C CA . SER A 1 72 ? 3.472 -21.554 -0.972 1.00 51.50 72 SER A CA 1
ATOM 568 C C . SER A 1 72 ? 1.991 -21.858 -1.181 1.00 51.50 72 SER A C 1
ATOM 570 O O . SER A 1 72 ? 1.594 -23.017 -1.205 1.00 51.50 72 SER A O 1
ATOM 572 N N . GLN A 1 73 ? 1.167 -20.827 -1.351 1.00 49.03 73 GLN A N 1
ATOM 573 C CA . GLN A 1 73 ? -0.240 -20.995 -1.709 1.00 49.03 73 GLN A CA 1
ATOM 574 C C . GLN A 1 73 ? -0.572 -20.106 -2.911 1.00 49.03 73 GLN A C 1
ATOM 576 O O . GLN A 1 73 ? -1.362 -19.166 -2.847 1.00 49.03 73 GLN A O 1
ATOM 581 N N . ALA A 1 74 ? 0.092 -20.407 -4.027 1.00 48.12 74 ALA A N 1
ATOM 582 C CA . ALA A 1 74 ? -0.361 -20.023 -5.355 1.00 48.12 74 ALA A CA 1
ATOM 583 C C . ALA A 1 74 ? -1.582 -20.898 -5.686 1.00 48.12 74 ALA A C 1
ATOM 585 O O . ALA A 1 74 ? -1.422 -22.060 -6.041 1.00 48.12 74 ALA A O 1
ATOM 586 N N . GLY A 1 75 ? -2.806 -20.398 -5.480 1.00 42.59 75 GLY A N 1
ATOM 587 C CA . GLY A 1 75 ? -4.000 -21.184 -5.834 1.00 42.59 75 GLY A CA 1
ATOM 588 C C . GLY A 1 75 ? -5.357 -20.757 -5.269 1.00 42.59 75 GLY A C 1
ATOM 589 O O . GLY A 1 75 ? -6.362 -21.341 -5.650 1.00 42.59 75 GLY A O 1
ATOM 590 N N . ALA A 1 76 ? -5.450 -19.745 -4.401 1.00 48.44 76 ALA A N 1
ATOM 591 C CA . ALA A 1 76 ? -6.727 -19.396 -3.755 1.00 48.44 76 ALA A CA 1
ATOM 592 C C . ALA A 1 76 ? -7.526 -18.260 -4.443 1.00 48.44 76 ALA A C 1
ATOM 594 O O . ALA A 1 76 ? -8.453 -17.712 -3.850 1.00 48.44 76 ALA A O 1
ATOM 595 N N . TRP A 1 77 ? -7.189 -17.870 -5.679 1.00 50.94 77 TRP A N 1
ATOM 596 C CA . TRP A 1 77 ? -7.745 -16.673 -6.343 1.00 50.94 77 TRP A CA 1
ATOM 597 C C . TRP A 1 77 ? -9.156 -16.815 -6.944 1.00 50.94 77 TRP A C 1
ATOM 599 O O . TRP A 1 77 ? -9.617 -15.891 -7.604 1.00 50.94 77 TRP A O 1
ATOM 609 N N . ARG A 1 78 ? -9.881 -17.921 -6.723 1.00 47.50 78 ARG A N 1
ATOM 610 C CA . ARG A 1 78 ? -11.238 -18.090 -7.290 1.00 47.50 78 ARG A CA 1
ATOM 611 C C . ARG A 1 78 ? -12.396 -17.933 -6.307 1.00 47.50 78 ARG A C 1
ATOM 613 O O . ARG A 1 78 ? -13.531 -17.873 -6.754 1.00 47.50 78 ARG A O 1
ATOM 620 N N . GLN A 1 79 ? -12.148 -17.863 -5.000 1.00 48.41 79 GLN A N 1
ATOM 621 C CA . GLN A 1 79 ? -13.201 -18.231 -4.042 1.00 48.41 79 GLN A CA 1
ATOM 622 C C . GLN A 1 79 ? -13.780 -17.083 -3.192 1.00 48.41 79 GLN A C 1
ATOM 624 O O . GLN A 1 79 ? -14.748 -17.328 -2.487 1.00 48.41 79 GLN A O 1
ATOM 629 N N . TRP A 1 80 ? -13.229 -15.858 -3.216 1.00 45.56 80 TRP A N 1
ATOM 630 C CA . TRP A 1 80 ? -13.588 -14.834 -2.206 1.00 45.56 80 TRP A CA 1
ATOM 631 C C . TRP A 1 80 ? -13.822 -13.403 -2.721 1.00 45.56 80 TRP A C 1
ATOM 633 O O . TRP A 1 80 ? -13.892 -12.484 -1.912 1.00 45.56 80 TRP A O 1
ATOM 643 N N . TRP A 1 81 ? -14.003 -13.179 -4.029 1.00 41.88 81 TRP A N 1
ATOM 644 C CA . TRP A 1 81 ? -14.566 -11.900 -4.488 1.00 41.88 81 TRP A CA 1
ATOM 645 C C . TRP A 1 81 ? -16.090 -12.045 -4.602 1.00 41.88 81 TRP A C 1
ATOM 647 O O . TRP A 1 81 ? -16.547 -12.742 -5.511 1.00 41.88 81 TRP A O 1
ATOM 657 N N . PRO A 1 82 ? -16.913 -11.423 -3.734 1.00 38.78 82 PRO A N 1
ATOM 658 C CA . PRO A 1 82 ? -18.328 -11.307 -4.030 1.00 38.78 82 PRO A CA 1
ATOM 659 C C . PRO A 1 82 ? -18.463 -10.424 -5.268 1.00 38.78 82 PRO A C 1
ATOM 661 O O . PRO A 1 82 ? -18.009 -9.279 -5.292 1.00 38.78 82 PRO A O 1
ATOM 664 N N . VAL A 1 83 ? -19.073 -10.983 -6.309 1.00 49.84 83 VAL A N 1
ATOM 665 C CA . VAL A 1 83 ? -19.504 -10.340 -7.558 1.00 49.84 83 VAL A CA 1
ATOM 666 C C . VAL A 1 83 ? -20.539 -9.228 -7.286 1.00 49.84 83 VAL A C 1
ATOM 668 O O . VAL A 1 83 ? -21.663 -9.252 -7.757 1.00 49.84 83 VAL A O 1
ATOM 671 N N . ALA A 1 84 ? -20.193 -8.249 -6.456 1.00 43.56 84 ALA A N 1
ATOM 672 C CA . ALA A 1 84 ? -21.056 -7.138 -6.064 1.00 43.56 84 ALA A CA 1
ATOM 673 C C . ALA A 1 84 ? -20.381 -5.771 -6.271 1.00 43.56 84 ALA A C 1
ATOM 675 O O . ALA A 1 84 ? -21.074 -4.766 -6.361 1.00 43.56 84 ALA A O 1
ATOM 676 N N . ALA A 1 85 ? -19.053 -5.723 -6.441 1.00 45.03 85 ALA A N 1
ATOM 677 C CA . ALA A 1 85 ? -18.314 -4.482 -6.710 1.00 45.03 85 ALA A CA 1
ATOM 678 C C . ALA A 1 85 ? -17.918 -4.283 -8.192 1.00 45.03 85 ALA A C 1
ATOM 680 O O . ALA A 1 85 ? -17.189 -3.354 -8.516 1.00 45.03 85 ALA A O 1
ATOM 681 N N . VAL A 1 86 ? -18.422 -5.115 -9.113 1.00 42.94 86 VAL A N 1
ATOM 682 C CA . VAL A 1 86 ? -18.402 -4.859 -10.572 1.00 42.94 86 VAL A CA 1
ATOM 683 C C . VAL A 1 86 ? -19.733 -4.212 -10.964 1.00 42.94 86 VAL A C 1
ATOM 685 O O . VAL A 1 86 ? -20.517 -4.726 -11.750 1.00 42.94 86 VAL A O 1
ATOM 688 N N . ARG A 1 87 ? -20.074 -3.088 -10.331 1.00 40.34 87 ARG A N 1
ATOM 689 C CA . ARG A 1 87 ? -21.253 -2.306 -10.730 1.00 40.34 87 ARG A CA 1
ATOM 690 C C . ARG A 1 87 ? -21.095 -0.836 -10.367 1.00 40.34 87 ARG A C 1
ATOM 692 O O . ARG A 1 87 ? -21.906 -0.255 -9.662 1.00 40.34 87 ARG A O 1
ATOM 699 N N . GLY A 1 88 ? -20.028 -0.232 -10.870 1.00 40.88 88 GLY A N 1
ATOM 700 C CA . GLY A 1 88 ? -19.837 1.210 -10.824 1.00 40.88 88 GLY A CA 1
ATOM 701 C C . GLY A 1 88 ? -18.398 1.564 -11.146 1.00 40.88 88 GLY A C 1
ATOM 702 O O . GLY A 1 88 ? -17.500 1.116 -10.457 1.00 40.88 88 GLY A O 1
ATOM 703 N N . MET A 1 89 ? -18.196 2.378 -12.17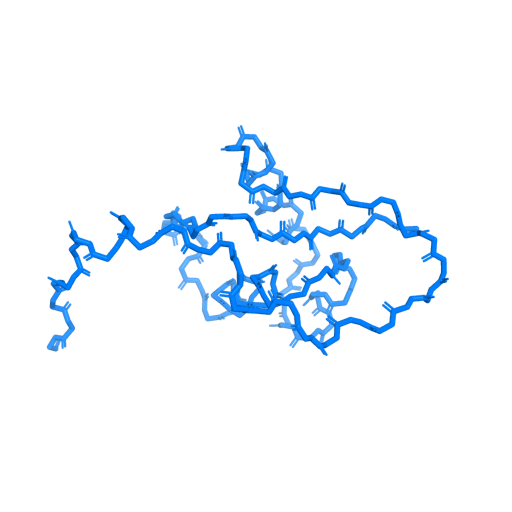8 1.00 38.91 89 MET A N 1
ATOM 704 C CA . MET A 1 89 ? -16.901 2.939 -12.589 1.00 38.91 89 MET A CA 1
ATOM 705 C C . MET A 1 89 ? -16.017 2.049 -13.478 1.00 38.91 89 MET A C 1
ATOM 707 O O . MET A 1 89 ? -14.795 2.089 -13.426 1.00 38.91 89 MET A O 1
ATOM 711 N N . VAL A 1 90 ? -16.644 1.406 -14.468 1.00 39.47 90 VAL A N 1
ATOM 712 C CA . VAL A 1 90 ? -16.274 1.761 -15.850 1.00 39.47 90 VAL A CA 1
ATOM 713 C C . VAL A 1 90 ? -16.667 3.226 -16.025 1.00 39.47 90 VAL A C 1
ATOM 715 O O . VAL A 1 90 ? -17.851 3.510 -16.171 1.00 39.47 90 VAL A O 1
ATOM 718 N N . ARG A 1 91 ? -15.721 4.164 -15.929 1.00 41.81 91 ARG A N 1
ATOM 719 C CA . ARG A 1 91 ? -15.808 5.447 -16.640 1.00 41.81 91 ARG A CA 1
ATOM 720 C C . ARG A 1 91 ? -14.410 5.912 -17.024 1.00 41.81 91 ARG A C 1
ATOM 722 O O . ARG A 1 91 ? -13.555 6.087 -16.168 1.00 41.81 91 ARG A O 1
ATOM 729 N N . GLU A 1 92 ? -14.268 6.060 -18.336 1.00 37.16 92 GLU A N 1
ATOM 730 C CA . GLU A 1 92 ? -13.331 6.915 -19.065 1.00 37.16 92 GLU A CA 1
ATOM 731 C C . GLU A 1 92 ? -11.851 6.829 -18.699 1.00 37.16 92 GLU A C 1
ATOM 733 O O . GLU A 1 92 ? -11.335 7.572 -17.874 1.00 37.16 92 GLU A O 1
ATOM 738 N N . TRP A 1 93 ? -11.144 6.010 -19.474 1.00 39.34 93 TRP A N 1
ATOM 739 C CA . TRP A 1 93 ? -9.846 6.419 -19.997 1.00 39.34 93 TRP A CA 1
ATOM 740 C C . TRP A 1 93 ? -9.986 6.502 -21.515 1.00 39.34 93 TRP A C 1
ATOM 742 O O . TRP A 1 93 ? -9.983 5.479 -22.202 1.00 39.34 93 TRP A O 1
ATOM 752 N N . ARG A 1 94 ? -10.207 7.724 -22.003 1.00 32.50 94 ARG A N 1
ATOM 753 C CA . ARG A 1 94 ? -9.864 8.128 -23.365 1.00 32.50 94 ARG A CA 1
ATOM 754 C C . ARG A 1 94 ? -8.546 8.883 -23.303 1.00 32.50 94 ARG A C 1
ATOM 756 O O . ARG A 1 94 ? -8.368 9.625 -22.313 1.00 32.50 94 ARG A O 1
#

Solvent-accessible surface area (backbone atoms only — not comparable to full-atom values): 5982 Å² total; per-residue (Å²): 109,64,23,36,23,44,74,55,89,76,85,70,53,80,92,48,70,44,73,40,46,52,43,42,52,51,50,25,56,74,38,75,44,31,66,69,58,43,24,70,72,37,74,39,58,56,67,61,52,50,53,50,50,54,50,36,48,75,70,66,30,48,47,78,40,77,61,71,86,84,78,92,73,90,79,71,88,84,78,78,77,76,93,70,77,89,75,74,76,92,70,84,90,128

Nearest PDB structures (foldseek):
  2yu3-assembly1_A  TM=6.302E-01  e=3.461E-02  Homo sapiens
  8ae6-assembly1_S  TM=7.352E-01  e=2.311E+00  Saccharomyces cerevisiae
  5duk-assembly1_B  TM=6.577E-01  e=2.832E+00  Thermoplasmatales archaeon SCGC AB-539-N05
  5k5o-assembly1_D  TM=7.174E-01  e=3.714E+00  Sulfolobus sp. NOB8H2
  6hk6-assembly2_C  TM=5.633E-01  e=6.834E+00  Homo sapiens

Radius of gyration: 14.07 Å; Cα contacts (8 Å, |Δi|>4): 89; chains: 1; bounding box: 34×34×35 Å

Secondary structure (DSSP, 8-state):
-EEEEESS-----GGG-SHHHHHHHHHHHHS-B-HHHHHHHH---HHHHHHHHHHHHHTT-EEEEEPPS----TT-TTSS--TTSSSS------

Mean predicted aligned error: 11.51 Å

Sequence (94 aa):
MKQYKLTAWPDLTPRFHTTAMRRVVSELSQRFVSVRDLSRSCGASARDIEELITKLEKDGMLMARAMPQAVSQAGAWRQWWPVAAVRGMVREWR

pLDDT: mean 71.03, std 17.91, range [32.5, 89.81]

Foldseek 3Di:
DKWKAFQDQDDDDPVQPDQLSVVLNVVSPQDGHDLVVSCVPSVDDSVVSVVVVVVCVVVVGMDIDDDDPDDDDPDDPPDDDDPPPVPDDPDDDD

=== Feature glossary ===
Legend for the data blocks above and below:

— What the protein is —

The amino-acid sequence is the protein's primary structure: the linear order of residues from the N-terminus to the C-terminus, written in one-letter code. Everything else here — the 3D coordinates, the secondary structure, the domain annotations — is ultimately a consequence of this string.

Functional annotations link the protein to curated databases. InterPro entries identify conserved domains and families by matching the sequence against member-database signatures (Pfam, PROSITE, CDD, …). Gene Ontology (GO) terms describe molecular function, biological process, and cellular component in a controlled vocabulary. CATH places the structure in a hierarchical fold classification (Class/Architecture/Topology/Homologous-superfam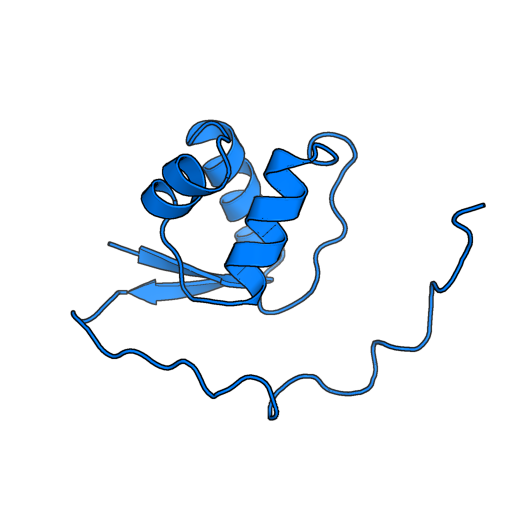ily). The organism is the source species.

— Where its atoms are —

Atomic coordinates in PDBx/mmCIF format — the same representation the Protein Data Bank distributes. Each line of the _atom_site loop places one backbone atom in Cartesian space (units: ångströms, origin: arbitrary).

The six renders are orthographic views along the three Cartesian axes in both directions. Representation (cartoon, sticks, or surface) and color scheme (sequence-rainbow or by-chain) vary across proteins so the training set covers all the common visualization conventions.

— Local backbone conformation —

Eight-state secondary structure (DSSP): H is the canonical α-helix, G the tighter 3₁₀-helix, I the wider π-helix; E/B are β-structure, T and S are turns and bends, and '-' is everything else. DSSP derives these from the pattern of main-chain N–H···O=C hydrogen bonds, not from the sequence.

Three-state secondary structure (P-SEA) collapses the eight DSSP classes into helix (a), strand (b), and coil (c). P-SEA assigns these from Cα geometry alone — distances and angles — without requiring backbone oxygens, so it works on any Cα trace.

φ (phi) and ψ (psi) are the two rotatable backbone dihedrals per residue: φ is the C(i-1)–N–Cα–C torsion, ψ is the N–Cα–C–N(i+1) torsion, both in degrees on (−180°, 180°]. α-helical residues cluster near (−60°, −45°); β-strand residues near (−120°, +130°). A Ramachandran plot is simply a scatter of (φ, ψ) for every residue.

— Global shape and packing —

The geometric summary reports three shape descriptors. Rg (radius of gyration) measures how spread out the Cα atoms are about their centre of mass; compact globular proteins have small Rg, elongated or unfolded ones large. Cα contacts (<8 Å, |i−j|>4) count long-range residue pairs in spatial proximity — high for tightly packed folds, near zero for rods or random coil. The bounding-box extents give the protein's footprint along x, y, z in Å.

SASA measures how much of the protein is reachable by solvent. It is computed by rolling a water-sized probe over the atomic surface and summing the exposed area (Å²). Per-residue SASA distinguishes core (buried, low SASA) from surface (exposed, high SASA) residues; total SASA is a whole-molecule size measure.

Plot images: a contact map (which residues are close in 3D, as an N×N binary image), a Ramachandran scatter (backbone torsion angles, revealing secondary-structure composition at a glance), and — for AlphaFold structures — a PAE heatmap (pairwise prediction confidence).

— Structural neighborhood —

A 3Di character summarizes, for each residue, the relative orientation of the Cα frame of its nearest spatial neighbor. Because it encodes fold topology rather than chemistry, 3Di alignments detect remote structural similarity that sequence alignment misses.

The Foldseek neighbor list gives the closest experimentally determined structures in the PDB, ranked by structural alignment. TM-score near 1 means near-identical fold; near 0.3 means only rough topology match. This is how one finds what a novel AlphaFold prediction most resembles in the solved-structure universe.

— Confidence and disorder —

For AlphaFold models, the B-factor field carries pLDDT — the model's own estimate of local accuracy on a 0–100 scale. Regions with pLDDT<50 should be treated as essentially unmodeled; they often correspond to intrinsically disordered segments.

Crystallographic B-factors measure how much each atom's electron density is smeared out, in Å². They rise in mobile loops and surface residues and fall in the buried interior. In AlphaFold models this column is repurposed to hold pLDDT instead.

Predicted Aligned Error (PAE) is an AlphaFold confidence matrix: entry (i, j) is the expected error in the position of residue j, in ångströms, when the prediction is superimposed on the true structure at residue i. Low PAE within a block of residues means that block is internally rigid and well-predicted; high PAE between two blocks means their relative placement is uncertain even if each block individually is confident.